Protein AF-B8LYN3-F1 (afdb_monomer_lite)

Radius of gyration: 24.14 Å; chains: 1; bounding box: 55×59×65 Å

Secondary structure (DSSP, 8-state):
-HHHHHHHHHHHHHHH-S--------------SPPPPPHHHHHHHHHHHHHHHHHHHHHHGGGSSS--GGGHHHHHHHHHHHHHHHHTT-GGGTT--HHHHHHHHHHHHHHHHHHHHHHT-HHHHHHHHH-HHHHHHHHHHH-S-HHHHHHHHHHHHHHHHHHT---TT-PPPP---SS---

Organism: Talaromyces stipitatus (strain ATCC 10500 / CBS 375.48 / QM 6759 / NRRL 1006) (NCBI:txid441959)

Foldseek 3Di:
DVVVVVVVVVVVCVLPPDDPPPPDDDDDDPDPDDDDDDPVNVVLVVLVVVLVVQLCVLCVQCVPPDRFLLCVVVSLVSLLCSLVCLLVCHDPNVPHDNVVSVSSVVVNVVSVVVVVVVVVDCVNVVSNVVDVVNVLVVLCVPDPDNVVSVVVSVVVVVVCCVVCPPPPPPDPDPPPPDDDDD

InterPro domains:
  IPR012337 Ribonuclease H-like superfamily [SSF53098] (36-150)

Structure (mmCIF, N/CA/C/O backbone):
data_AF-B8LYN3-F1
#
_entry.id   AF-B8LYN3-F1
#
loop_
_atom_site.group_PDB
_atom_site.id
_atom_site.type_symbol
_atom_site.label_atom_id
_atom_site.label_alt_id
_atom_site.label_comp_id
_atom_site.label_asym_id
_atom_site.label_entity_id
_atom_site.label_seq_id
_atom_site.pdbx_PDB_ins_code
_atom_site.Cartn_x
_atom_site.Cartn_y
_atom_site.Cartn_z
_atom_site.occupancy
_atom_site.B_iso_or_equiv
_atom_site.auth_seq_id
_atom_site.auth_comp_id
_atom_site.auth_asym_id
_atom_site.auth_atom_id
_atom_site.pdbx_PDB_model_num
ATOM 1 N N . MET A 1 1 ? -2.148 -22.206 7.598 1.00 36.75 1 MET A N 1
ATOM 2 C CA . MET A 1 1 ? -1.136 -21.168 7.908 1.00 36.75 1 MET A CA 1
ATOM 3 C C . MET A 1 1 ? 0.146 -21.332 7.084 1.00 36.75 1 MET A C 1
ATOM 5 O O . MET A 1 1 ? 0.596 -20.341 6.530 1.00 36.75 1 MET A O 1
ATOM 9 N N . GLU A 1 2 ? 0.690 -22.544 6.888 1.00 30.23 2 GLU A N 1
ATOM 10 C CA . GLU A 1 2 ? 1.893 -22.765 6.044 1.00 30.23 2 GLU A CA 1
ATOM 11 C C . GLU A 1 2 ? 1.718 -22.436 4.547 1.00 30.23 2 GLU A C 1
ATOM 13 O O . GLU A 1 2 ? 2.682 -22.103 3.861 1.00 30.23 2 GLU A O 1
ATOM 18 N N . ASN A 1 3 ? 0.489 -22.491 4.026 1.00 32.84 3 ASN A N 1
ATOM 19 C CA . ASN A 1 3 ? 0.229 -22.309 2.593 1.00 32.84 3 ASN A CA 1
ATOM 20 C C . ASN A 1 3 ? 0.352 -20.841 2.131 1.00 32.84 3 ASN A C 1
ATOM 22 O O . ASN A 1 3 ? 0.731 -20.560 0.996 1.00 32.84 3 ASN A O 1
ATOM 26 N N . ILE A 1 4 ? 0.098 -19.899 3.045 1.00 35.59 4 ILE A N 1
ATOM 27 C CA . ILE A 1 4 ? 0.157 -18.456 2.781 1.00 35.59 4 ILE A CA 1
ATOM 28 C C . ILE A 1 4 ? 1.622 -18.004 2.690 1.00 35.59 4 ILE A C 1
ATOM 30 O O . ILE A 1 4 ? 1.994 -17.310 1.748 1.00 35.59 4 ILE A O 1
ATOM 34 N N . TYR A 1 5 ? 2.492 -18.491 3.582 1.00 33.81 5 TYR A N 1
ATOM 35 C CA . TYR A 1 5 ? 3.932 -18.200 3.544 1.00 33.81 5 TYR A CA 1
ATOM 36 C C . TYR A 1 5 ? 4.611 -18.690 2.257 1.00 33.81 5 TYR A C 1
ATOM 38 O O . TYR A 1 5 ? 5.438 -17.975 1.689 1.00 33.81 5 TYR A O 1
ATOM 46 N N . LYS A 1 6 ? 4.217 -19.865 1.746 1.00 32.91 6 LYS A N 1
ATOM 47 C CA . LYS A 1 6 ? 4.707 -20.378 0.454 1.00 32.91 6 LYS A CA 1
ATOM 48 C C . LYS A 1 6 ? 4.269 -19.497 -0.720 1.00 32.91 6 LYS A C 1
ATOM 50 O O . LYS A 1 6 ? 5.054 -19.279 -1.640 1.00 32.91 6 LYS A O 1
ATOM 55 N N . HIS A 1 7 ? 3.057 -18.941 -0.670 1.00 39.41 7 HIS A N 1
ATOM 56 C CA . HIS A 1 7 ? 2.570 -18.000 -1.682 1.00 39.41 7 HIS A CA 1
ATOM 57 C C . HIS A 1 7 ? 3.289 -16.644 -1.631 1.00 39.41 7 HIS A C 1
ATOM 59 O O . HIS A 1 7 ? 3.634 -16.117 -2.685 1.00 39.41 7 HIS A O 1
ATOM 65 N N . TYR A 1 8 ? 3.603 -16.115 -0.443 1.00 39.94 8 TYR A N 1
ATOM 66 C CA . TYR A 1 8 ? 4.387 -14.877 -0.307 1.00 39.94 8 TYR A CA 1
ATOM 67 C C . TYR A 1 8 ? 5.840 -15.037 -0.779 1.00 39.94 8 TYR A C 1
ATOM 69 O O . TYR A 1 8 ? 6.349 -14.173 -1.494 1.00 39.94 8 TYR A O 1
ATOM 77 N N . GLN A 1 9 ? 6.501 -16.157 -0.461 1.00 34.25 9 GLN A N 1
ATOM 78 C CA . GLN A 1 9 ? 7.839 -16.441 -0.995 1.00 34.25 9 GLN A CA 1
ATOM 79 C C . GLN A 1 9 ? 7.819 -16.644 -2.513 1.00 34.25 9 GLN A C 1
ATOM 81 O O . GLN A 1 9 ? 8.692 -16.127 -3.202 1.00 34.25 9 GLN A O 1
ATOM 86 N N . SER A 1 10 ? 6.799 -17.322 -3.049 1.00 32.31 10 SER A N 1
ATOM 87 C CA . SER A 1 10 ? 6.601 -17.462 -4.496 1.00 32.31 10 SER A CA 1
ATOM 88 C C . SER A 1 10 ? 6.333 -16.113 -5.177 1.00 32.31 10 SER A C 1
ATOM 90 O O . SER A 1 10 ? 6.832 -15.865 -6.273 1.00 32.31 10 SER A O 1
ATOM 92 N N . PHE A 1 11 ? 5.613 -15.202 -4.516 1.00 42.00 11 PHE A N 1
ATOM 93 C CA . PHE A 1 11 ? 5.361 -13.847 -4.999 1.00 42.00 11 PHE A CA 1
ATOM 94 C C . PHE A 1 11 ? 6.653 -13.022 -5.097 1.00 42.00 11 PHE A C 1
ATOM 96 O O . PHE A 1 11 ? 6.894 -12.432 -6.150 1.00 42.00 11 PHE A O 1
ATOM 103 N N . ALA A 1 12 ? 7.516 -13.065 -4.073 1.00 38.22 12 ALA A N 1
ATOM 104 C CA . ALA A 1 12 ? 8.831 -12.417 -4.090 1.00 38.22 12 ALA A CA 1
ATOM 105 C C . ALA A 1 12 ? 9.784 -13.048 -5.126 1.00 38.22 12 ALA A C 1
ATOM 107 O O . ALA A 1 12 ? 10.418 -12.330 -5.894 1.00 38.22 12 ALA A O 1
ATOM 108 N N . PHE A 1 13 ? 9.826 -14.383 -5.230 1.00 35.28 13 PHE A N 1
ATOM 109 C CA . PHE A 1 13 ? 10.638 -15.076 -6.240 1.00 35.28 13 PHE A CA 1
ATOM 110 C C . PHE A 1 13 ? 10.155 -14.815 -7.672 1.00 35.28 13 PHE A C 1
ATOM 112 O O . PHE A 1 13 ? 10.966 -14.770 -8.582 1.00 35.28 13 PHE A O 1
ATOM 119 N N . SER A 1 14 ? 8.853 -14.611 -7.892 1.00 43.03 14 SER A N 1
ATOM 120 C CA . SER A 1 14 ? 8.284 -14.343 -9.221 1.00 43.03 14 SER A CA 1
ATOM 121 C C . SER A 1 14 ? 8.381 -12.875 -9.652 1.00 43.03 14 SER A C 1
ATOM 123 O O . SER A 1 14 ? 8.315 -12.617 -10.850 1.00 43.03 14 SER A O 1
ATOM 125 N N . LEU A 1 15 ? 8.500 -11.923 -8.719 1.00 43.97 15 LEU A N 1
ATOM 126 C CA . LEU A 1 15 ? 8.685 -10.501 -9.044 1.00 43.97 15 LEU A CA 1
ATOM 127 C C . LEU A 1 15 ? 10.118 -10.180 -9.495 1.00 43.97 15 LEU A C 1
ATOM 129 O O . LEU A 1 15 ? 10.302 -9.272 -10.297 1.00 43.97 15 LEU A O 1
ATOM 133 N N . PHE A 1 16 ? 11.108 -10.943 -9.019 1.00 43.12 16 PHE A N 1
ATOM 134 C CA . PHE A 1 16 ? 12.529 -10.755 -9.361 1.00 43.12 16 PHE A CA 1
ATOM 135 C C . PHE A 1 16 ? 13.135 -11.917 -10.157 1.00 43.12 16 PHE A C 1
ATOM 137 O O . PHE A 1 16 ? 14.194 -11.773 -10.759 1.00 43.12 16 PHE A O 1
ATOM 144 N N . GLY A 1 17 ? 12.472 -13.071 -10.185 1.00 41.34 17 GLY A N 1
ATOM 145 C CA . GLY A 1 17 ? 12.872 -14.248 -10.946 1.00 41.34 17 GLY A CA 1
ATOM 146 C C . GLY A 1 17 ? 12.154 -14.310 -12.284 1.00 41.34 17 GLY A C 1
ATOM 147 O O . GLY A 1 17 ? 11.332 -15.193 -12.508 1.00 41.34 17 GLY A O 1
ATOM 148 N N . SER A 1 18 ? 12.482 -13.388 -13.185 1.00 36.25 18 SER A N 1
ATOM 149 C CA . SER A 1 18 ? 12.361 -13.660 -14.613 1.00 36.25 18 SER A CA 1
ATOM 150 C C . SER A 1 18 ? 13.714 -13.384 -15.243 1.00 36.25 18 SER A C 1
ATOM 152 O O . SER A 1 18 ? 14.262 -12.288 -15.157 1.00 36.25 18 SER A O 1
ATOM 154 N N . THR A 1 19 ? 14.286 -14.456 -15.772 1.00 40.59 19 THR A N 1
ATOM 155 C CA . THR A 1 19 ? 15.613 -14.561 -16.364 1.00 40.59 19 THR A CA 1
ATOM 156 C C . THR A 1 19 ? 15.907 -13.399 -17.307 1.00 40.59 19 THR A C 1
ATOM 158 O O . THR A 1 19 ? 15.279 -13.283 -18.360 1.00 40.59 19 THR A O 1
ATOM 161 N N . ALA A 1 20 ? 16.924 -12.602 -16.978 1.00 36.81 20 ALA A N 1
ATOM 162 C CA . ALA A 1 20 ? 17.665 -11.863 -17.985 1.00 36.81 20 ALA A CA 1
ATOM 163 C C . ALA A 1 20 ? 18.243 -12.895 -18.965 1.00 36.81 20 ALA A C 1
ATOM 165 O O . ALA A 1 20 ? 19.228 -13.575 -18.673 1.00 36.81 20 ALA A O 1
ATOM 166 N N . VAL A 1 21 ? 17.591 -13.069 -20.116 1.00 36.97 21 VAL A N 1
ATOM 167 C CA . VAL A 1 21 ? 18.184 -13.773 -21.251 1.00 36.97 21 VAL A CA 1
ATOM 168 C C . VAL A 1 21 ? 19.266 -12.847 -21.788 1.00 36.97 21 VAL A C 1
ATOM 170 O O . VAL A 1 21 ? 19.026 -12.010 -22.655 1.00 36.97 21 VAL A O 1
ATOM 173 N N . LEU A 1 22 ? 20.468 -12.971 -21.227 1.00 39.66 22 LEU A N 1
ATOM 174 C CA . LEU A 1 22 ? 21.670 -12.429 -21.836 1.00 39.66 22 LEU A CA 1
ATOM 175 C C . LEU A 1 22 ? 21.836 -13.145 -23.175 1.00 39.66 22 LEU A C 1
ATOM 177 O O . LEU A 1 22 ? 22.154 -14.335 -23.235 1.00 39.66 22 LEU A O 1
ATOM 181 N N . LYS A 1 23 ? 21.551 -12.426 -24.261 1.00 37.00 23 LYS A N 1
ATOM 182 C CA . LYS A 1 23 ? 21.809 -12.882 -25.623 1.00 37.00 23 LYS A CA 1
ATOM 183 C C . LYS A 1 23 ? 23.325 -12.951 -25.792 1.00 37.00 23 LYS A C 1
ATOM 185 O O . LYS A 1 23 ? 23.970 -11.957 -26.095 1.00 37.00 23 LYS A O 1
ATOM 190 N N . GLY A 1 24 ? 23.879 -14.122 -25.486 1.00 33.56 24 GLY A N 1
ATOM 191 C CA . GLY A 1 24 ? 25.302 -14.404 -25.581 1.00 33.56 24 GLY A CA 1
ATOM 192 C C . GLY A 1 24 ? 25.754 -14.342 -27.030 1.00 33.56 24 GLY A C 1
ATOM 193 O O . GLY A 1 24 ? 25.394 -15.202 -27.836 1.00 33.56 24 GLY A O 1
ATOM 194 N N . ASP A 1 25 ? 26.542 -13.319 -27.337 1.00 38.62 25 ASP A N 1
ATOM 195 C CA . ASP A 1 25 ? 27.327 -13.258 -28.556 1.00 38.62 25 ASP A CA 1
ATOM 196 C C . ASP A 1 25 ? 28.437 -14.312 -28.452 1.00 38.62 25 ASP A C 1
ATOM 198 O O . ASP A 1 25 ? 29.176 -14.383 -27.465 1.00 38.62 25 ASP A O 1
ATOM 202 N N . LYS A 1 26 ? 28.502 -15.215 -29.432 1.00 48.09 26 LYS A N 1
ATOM 203 C CA . LYS A 1 26 ? 29.504 -16.280 -29.452 1.00 48.09 26 LYS A CA 1
ATOM 204 C C . LYS A 1 26 ? 30.833 -15.684 -29.895 1.00 48.09 26 LYS A C 1
ATOM 206 O O . LYS A 1 26 ? 31.089 -15.622 -31.088 1.00 48.09 26 LYS A O 1
ATOM 211 N N . ASN A 1 27 ? 31.696 -15.338 -28.945 1.00 39.44 27 ASN A N 1
ATOM 212 C CA . ASN A 1 27 ? 33.139 -15.415 -29.148 1.00 39.44 27 ASN A CA 1
ATOM 213 C C . ASN A 1 27 ? 33.865 -15.634 -27.821 1.00 39.44 27 ASN A C 1
ATOM 215 O O . ASN A 1 27 ? 33.579 -15.006 -26.808 1.00 39.44 27 ASN A O 1
ATOM 219 N N . GLY A 1 28 ? 34.766 -16.614 -27.830 1.00 49.34 28 GLY A N 1
ATOM 220 C CA . GLY A 1 28 ? 35.438 -17.103 -26.641 1.00 49.34 28 GLY A CA 1
ATOM 221 C C . GLY A 1 28 ? 36.478 -16.133 -26.091 1.00 49.34 28 GLY A C 1
ATOM 222 O O . GLY A 1 28 ? 37.458 -15.826 -26.756 1.00 49.34 28 GLY A O 1
ATOM 223 N N . SER A 1 29 ? 36.322 -15.780 -24.820 1.00 41.91 29 SER A N 1
ATOM 224 C CA . SER A 1 29 ? 37.406 -15.727 -23.840 1.00 41.91 29 SER A CA 1
ATOM 225 C C . SER A 1 29 ? 36.775 -15.863 -22.450 1.00 41.91 29 SER A C 1
ATOM 227 O O . SER A 1 29 ? 35.803 -15.190 -22.114 1.00 41.91 29 SER A O 1
ATOM 229 N N . LYS A 1 30 ? 37.257 -16.817 -21.646 1.00 54.19 30 LYS A N 1
ATOM 230 C CA . LYS A 1 30 ? 36.834 -16.958 -20.247 1.00 54.19 30 LYS A CA 1
ATOM 231 C C . LYS A 1 30 ? 37.520 -15.854 -19.441 1.00 54.19 30 LYS A C 1
ATOM 233 O O . LYS A 1 30 ? 38.588 -16.086 -18.887 1.00 54.19 30 LYS A O 1
ATOM 238 N N . SER A 1 31 ? 36.927 -14.664 -19.418 1.00 49.66 31 SER A N 1
ATOM 239 C CA . SER A 1 31 ? 37.218 -13.670 -18.386 1.00 49.66 31 SER A CA 1
ATOM 240 C C . SER A 1 31 ? 36.481 -14.088 -17.114 1.00 49.66 31 SER A C 1
ATOM 242 O O . SER A 1 31 ? 35.256 -14.192 -17.108 1.00 49.66 31 SER A O 1
ATOM 244 N N . THR A 1 32 ? 37.233 -14.400 -16.061 1.00 57.78 32 THR A N 1
ATOM 245 C CA . THR A 1 32 ? 36.728 -14.715 -14.714 1.00 57.78 32 THR A CA 1
ATOM 246 C C . THR A 1 32 ? 36.523 -13.466 -13.858 1.00 57.78 32 THR A C 1
ATOM 248 O O . THR A 1 32 ? 36.365 -13.590 -12.647 1.00 57.78 32 THR A O 1
ATOM 251 N N . ASP A 1 33 ? 36.510 -12.281 -14.466 1.00 67.62 33 ASP A N 1
ATOM 252 C CA . ASP A 1 33 ? 36.297 -11.032 -13.748 1.00 67.62 33 ASP A CA 1
ATOM 253 C C . ASP A 1 33 ? 34.845 -10.591 -13.914 1.00 67.62 33 ASP A C 1
ATOM 255 O O . ASP A 1 33 ? 34.333 -10.458 -15.029 1.00 67.62 33 ASP A O 1
ATOM 259 N N . ILE A 1 34 ? 34.164 -10.393 -12.782 1.00 73.06 34 ILE A N 1
ATOM 260 C CA . ILE A 1 34 ? 32.828 -9.800 -12.763 1.00 73.06 34 ILE A CA 1
ATOM 261 C C . ILE A 1 34 ? 32.971 -8.391 -13.356 1.00 73.06 34 ILE A C 1
ATOM 263 O O . ILE A 1 34 ? 33.748 -7.600 -12.815 1.00 73.06 34 ILE A O 1
ATOM 267 N N . PRO A 1 35 ? 32.267 -8.061 -14.455 1.00 76.19 35 PRO A N 1
ATOM 268 C CA . PRO A 1 35 ? 32.355 -6.735 -15.043 1.00 76.19 35 PRO A CA 1
ATOM 269 C C . PRO A 1 35 ? 31.951 -5.681 -14.009 1.00 76.19 35 PRO A C 1
ATOM 271 O O . PRO A 1 35 ? 30.941 -5.823 -13.317 1.00 76.19 35 PRO A O 1
ATOM 274 N N . SER A 1 36 ? 32.768 -4.636 -13.882 1.00 84.62 36 SER A N 1
ATOM 275 C CA . SER A 1 36 ? 32.505 -3.529 -12.969 1.00 84.62 36 SER A CA 1
ATOM 276 C C . SER A 1 36 ? 31.266 -2.759 -13.416 1.00 84.62 36 SER A C 1
ATOM 278 O O . SER A 1 36 ? 31.147 -2.415 -14.592 1.00 84.62 36 SER A O 1
ATOM 280 N N . PHE A 1 37 ? 30.383 -2.447 -12.471 1.00 88.06 37 PHE A N 1
ATOM 281 C CA . PHE A 1 37 ? 29.212 -1.614 -12.725 1.00 88.06 37 PHE A CA 1
ATOM 282 C C . PHE A 1 37 ? 29.605 -0.216 -13.200 1.00 88.06 37 PHE A C 1
ATOM 284 O O . PHE A 1 37 ? 30.491 0.424 -12.631 1.00 88.06 37 PHE A O 1
ATOM 291 N N . THR A 1 38 ? 28.906 0.250 -14.229 1.00 91.81 38 THR A N 1
ATOM 292 C CA . THR A 1 38 ? 28.996 1.620 -14.737 1.00 91.81 38 THR A CA 1
ATOM 293 C C . THR A 1 38 ? 28.168 2.576 -13.875 1.00 91.81 38 THR A C 1
ATOM 295 O O . THR A 1 38 ? 27.292 2.151 -13.121 1.00 91.81 38 THR A O 1
ATOM 298 N N . ASP A 1 39 ? 28.385 3.887 -14.013 1.00 91.31 39 ASP A N 1
ATOM 299 C CA . ASP A 1 39 ? 27.583 4.897 -13.303 1.00 91.31 39 ASP A CA 1
ATOM 300 C C . ASP A 1 39 ? 26.082 4.787 -13.623 1.00 91.31 39 ASP A C 1
ATOM 302 O O . ASP A 1 39 ? 25.240 4.952 -12.737 1.00 91.31 39 ASP A O 1
ATOM 306 N N . SER A 1 40 ? 25.734 4.431 -14.866 1.00 89.31 40 SER A N 1
ATOM 307 C CA . SER A 1 40 ? 24.347 4.167 -15.262 1.00 89.31 40 SER A CA 1
ATOM 308 C C . SER A 1 40 ? 23.755 2.952 -14.554 1.00 89.31 40 SER A C 1
ATOM 310 O O . SER A 1 40 ? 22.586 2.982 -14.167 1.00 89.31 40 SER A O 1
ATOM 312 N N . ASP A 1 41 ? 24.548 1.902 -14.327 1.00 90.94 41 ASP A N 1
ATOM 313 C CA . ASP A 1 41 ? 24.073 0.730 -13.591 1.00 90.94 41 ASP A CA 1
ATOM 314 C C . ASP A 1 41 ? 23.808 1.073 -12.124 1.00 90.94 41 ASP A C 1
ATOM 316 O O . ASP A 1 41 ? 22.792 0.659 -11.563 1.00 90.94 41 ASP A O 1
ATOM 320 N N . TRP A 1 42 ? 24.677 1.881 -11.510 1.00 93.69 42 TRP A N 1
ATOM 321 C CA . TRP A 1 42 ? 24.482 2.363 -10.143 1.00 93.69 42 TRP A CA 1
ATOM 322 C C . TRP A 1 42 ? 23.259 3.270 -10.016 1.00 93.69 42 TRP A C 1
ATOM 324 O O . TRP A 1 42 ? 22.497 3.138 -9.054 1.00 93.69 42 TRP A O 1
ATOM 334 N N . GLN A 1 43 ? 23.019 4.149 -10.993 1.00 93.06 43 GLN A N 1
ATOM 335 C CA . GLN A 1 43 ? 21.789 4.940 -11.044 1.00 93.06 43 GLN A CA 1
ATOM 336 C C . GLN A 1 43 ? 20.554 4.044 -11.157 1.00 93.06 43 GLN A C 1
ATOM 338 O O . GLN A 1 43 ? 19.616 4.199 -10.371 1.00 93.06 43 GLN A O 1
ATOM 343 N N . ARG A 1 44 ? 20.563 3.069 -12.071 1.00 93.50 44 ARG A N 1
ATOM 344 C CA . ARG A 1 44 ? 19.457 2.120 -12.240 1.00 93.50 44 ARG A CA 1
ATOM 345 C C . ARG A 1 44 ? 19.206 1.322 -10.960 1.00 93.50 44 ARG A C 1
ATOM 347 O O . ARG A 1 44 ? 18.063 1.204 -10.520 1.00 93.50 44 ARG A O 1
ATOM 354 N N . LEU A 1 45 ? 20.261 0.837 -10.307 1.00 94.06 45 LEU A N 1
ATOM 355 C CA . LEU A 1 45 ? 20.161 0.113 -9.040 1.00 94.06 45 LEU A CA 1
ATOM 356 C C . LEU A 1 45 ? 19.597 0.992 -7.918 1.00 94.06 45 LEU A C 1
ATOM 358 O O . LEU A 1 45 ? 18.760 0.532 -7.144 1.00 94.06 45 LEU A O 1
ATOM 362 N N . SER A 1 46 ? 20.000 2.262 -7.851 1.00 93.44 46 SER A N 1
ATOM 363 C CA . SER A 1 46 ? 19.456 3.231 -6.894 1.00 93.44 46 SER A CA 1
ATOM 364 C C . SER A 1 46 ? 17.949 3.442 -7.090 1.00 93.44 46 SER A C 1
ATOM 366 O O . SER A 1 46 ? 17.183 3.453 -6.122 1.00 93.44 46 SER A O 1
ATOM 368 N N . GLN A 1 47 ? 17.488 3.516 -8.342 1.00 93.69 47 GLN A N 1
ATOM 369 C CA . GLN A 1 47 ? 16.061 3.608 -8.655 1.00 93.69 47 GLN A CA 1
ATOM 370 C C . GLN A 1 47 ? 15.287 2.352 -8.234 1.00 93.69 47 GLN A C 1
ATOM 372 O O . GLN A 1 47 ? 14.222 2.475 -7.622 1.00 93.69 47 GLN A O 1
ATOM 377 N N . ILE A 1 48 ? 15.833 1.160 -8.507 1.00 94.69 48 ILE A N 1
ATOM 378 C CA . ILE A 1 48 ? 15.258 -0.113 -8.046 1.00 94.69 48 ILE A CA 1
ATOM 379 C C . ILE A 1 48 ? 15.168 -0.106 -6.521 1.00 94.69 48 ILE A C 1
ATOM 381 O O . ILE A 1 48 ? 14.089 -0.313 -5.970 1.00 94.69 48 ILE A O 1
ATOM 385 N N . HIS A 1 49 ? 16.269 0.201 -5.834 1.00 93.81 49 HIS A N 1
ATOM 386 C CA . HIS A 1 49 ? 16.319 0.256 -4.377 1.00 93.81 49 HIS A CA 1
ATOM 387 C C . HIS A 1 49 ? 15.246 1.192 -3.810 1.00 93.81 49 HIS A C 1
ATOM 389 O O . HIS A 1 49 ? 14.515 0.803 -2.906 1.00 93.81 49 HIS A O 1
ATOM 395 N N . ARG A 1 50 ? 15.064 2.385 -4.390 1.00 93.06 50 ARG A N 1
ATOM 396 C CA . ARG A 1 50 ? 14.023 3.338 -3.972 1.00 93.06 50 ARG A CA 1
ATOM 397 C C . ARG A 1 50 ? 12.611 2.743 -4.024 1.00 93.06 50 ARG A C 1
ATOM 399 O O . ARG A 1 50 ? 11.822 2.975 -3.109 1.00 93.06 50 ARG A O 1
ATOM 406 N N . ILE A 1 51 ? 12.284 1.988 -5.073 1.00 93.06 51 ILE A N 1
ATOM 407 C CA . ILE A 1 51 ? 10.986 1.306 -5.191 1.00 93.06 51 ILE A CA 1
ATOM 408 C C . ILE A 1 51 ? 10.871 0.196 -4.146 1.00 93.06 51 ILE A C 1
ATOM 410 O O . ILE A 1 51 ? 9.855 0.107 -3.456 1.00 93.06 51 ILE A O 1
ATOM 414 N N . LEU A 1 52 ? 11.910 -0.634 -4.008 1.00 92.88 52 LEU A N 1
ATOM 415 C CA . LEU A 1 52 ? 11.911 -1.751 -3.062 1.00 92.88 52 LEU A CA 1
ATOM 416 C C . LEU A 1 52 ? 11.809 -1.287 -1.616 1.00 92.88 52 LEU A C 1
ATOM 418 O O . LEU A 1 52 ? 11.149 -1.951 -0.825 1.00 92.88 52 LEU A O 1
ATOM 422 N N . THR A 1 53 ? 12.388 -0.137 -1.280 1.00 92.31 53 THR A N 1
ATOM 423 C CA . THR A 1 53 ? 12.234 0.478 0.038 1.00 92.31 53 THR A CA 1
ATOM 424 C C . THR A 1 53 ? 10.772 0.796 0.326 1.00 92.31 53 THR A C 1
ATOM 426 O O . THR A 1 53 ? 10.255 0.330 1.337 1.00 92.31 53 THR A O 1
ATOM 429 N N . LYS A 1 54 ? 10.063 1.482 -0.582 1.00 90.56 54 LYS A N 1
ATOM 430 C CA . LYS A 1 54 ? 8.624 1.762 -0.409 1.00 90.56 54 LYS A CA 1
ATOM 431 C C . LYS A 1 54 ? 7.793 0.479 -0.333 1.00 90.56 54 LYS A C 1
ATOM 433 O O . LYS A 1 54 ? 6.890 0.357 0.491 1.00 90.56 54 LYS A O 1
ATOM 438 N N . PHE A 1 55 ? 8.123 -0.510 -1.164 1.00 89.50 55 PHE A N 1
ATOM 439 C CA . PHE A 1 55 ? 7.467 -1.816 -1.132 1.00 89.50 55 PHE A CA 1
ATOM 440 C C . PHE A 1 55 ? 7.673 -2.519 0.220 1.00 89.50 55 PHE A C 1
ATOM 442 O O . PHE A 1 55 ? 6.737 -3.071 0.803 1.00 89.50 55 PHE A O 1
ATOM 449 N N . ASN A 1 56 ? 8.896 -2.474 0.745 1.00 90.06 56 ASN A N 1
ATOM 450 C CA . ASN A 1 56 ? 9.246 -3.017 2.049 1.00 90.06 56 ASN A CA 1
ATOM 451 C C . ASN A 1 56 ? 8.537 -2.262 3.178 1.00 90.06 56 ASN A C 1
ATOM 453 O O . ASN A 1 56 ? 8.013 -2.900 4.076 1.00 90.06 56 ASN A O 1
ATOM 457 N N . GLU A 1 57 ? 8.445 -0.935 3.130 1.00 88.56 57 GLU A N 1
ATOM 458 C CA . GLU A 1 57 ? 7.709 -0.144 4.127 1.00 88.56 57 GLU A CA 1
ATOM 459 C C . GLU A 1 57 ? 6.233 -0.562 4.212 1.00 88.56 57 GLU A C 1
ATOM 461 O O . GLU A 1 57 ? 5.725 -0.823 5.307 1.00 88.56 57 GLU A O 1
ATOM 466 N N . LEU A 1 58 ? 5.571 -0.719 3.061 1.00 84.19 58 LEU A N 1
ATOM 467 C CA . LEU A 1 58 ? 4.176 -1.165 2.979 1.00 84.19 58 LEU A CA 1
ATOM 468 C C . LEU A 1 58 ? 3.992 -2.604 3.492 1.00 84.19 58 LEU A C 1
ATOM 470 O O . LEU A 1 58 ? 3.035 -2.907 4.206 1.00 84.19 58 LEU A O 1
ATOM 474 N N . THR A 1 59 ? 4.920 -3.507 3.166 1.00 80.50 59 THR A N 1
ATOM 475 C CA . THR A 1 59 ? 4.807 -4.945 3.489 1.00 80.50 59 THR A CA 1
ATOM 476 C C . THR A 1 59 ? 5.432 -5.348 4.826 1.00 80.50 59 THR A C 1
ATOM 478 O O . THR A 1 59 ? 5.110 -6.403 5.384 1.00 80.50 59 THR A O 1
ATOM 481 N N . LEU A 1 60 ? 6.257 -4.492 5.426 1.00 81.31 60 LEU A N 1
ATOM 482 C CA . LEU A 1 60 ? 6.780 -4.690 6.774 1.00 81.31 60 LEU A CA 1
ATOM 483 C C . LEU A 1 60 ? 5.630 -4.763 7.776 1.00 81.31 60 LEU A C 1
ATOM 485 O O . LEU A 1 60 ? 5.691 -5.531 8.736 1.00 81.31 60 LEU A O 1
ATOM 489 N N . PHE A 1 61 ? 4.558 -4.005 7.531 1.00 66.88 61 PHE A N 1
ATOM 490 C CA . PHE A 1 61 ? 3.380 -3.998 8.383 1.00 66.88 61 PHE A CA 1
ATOM 491 C C . PHE A 1 61 ? 2.754 -5.396 8.529 1.00 66.88 61 PHE A C 1
ATOM 493 O O . PHE A 1 61 ? 2.504 -5.845 9.650 1.00 66.88 61 PHE A O 1
ATOM 500 N N . VAL A 1 62 ? 2.583 -6.120 7.417 1.00 67.25 62 VAL A N 1
ATOM 501 C CA . VAL A 1 62 ? 2.017 -7.482 7.418 1.00 67.25 62 VAL A CA 1
ATOM 502 C C . VAL A 1 62 ? 2.992 -8.540 7.946 1.00 67.25 62 VAL A C 1
ATOM 504 O O . VAL A 1 62 ? 2.577 -9.646 8.280 1.00 67.25 62 VAL A O 1
ATOM 507 N N . SER A 1 63 ? 4.276 -8.195 8.072 1.00 69.00 63 SER A N 1
ATOM 508 C CA . SER A 1 63 ? 5.338 -9.085 8.562 1.00 69.00 63 SER A CA 1
ATOM 509 C C . SER A 1 63 ? 5.574 -8.984 10.076 1.00 69.00 63 SER A C 1
ATOM 511 O O . SER A 1 63 ? 6.373 -9.735 10.639 1.00 69.00 63 SER A O 1
ATOM 513 N N . LYS A 1 64 ? 4.893 -8.064 10.773 1.00 73.31 64 LYS A N 1
ATOM 514 C CA . LYS A 1 64 ? 4.975 -7.940 12.239 1.00 73.31 64 LYS A CA 1
ATOM 515 C C . LYS A 1 64 ? 4.330 -9.153 12.920 1.00 73.31 64 LYS A C 1
ATOM 517 O O . LYS A 1 64 ? 3.408 -9.754 12.390 1.00 73.31 64 LYS A O 1
ATOM 522 N N . ARG A 1 65 ? 4.754 -9.468 14.155 1.00 53.81 65 ARG A N 1
ATOM 523 C CA . ARG A 1 65 ? 4.306 -10.647 14.943 1.00 53.81 65 ARG A CA 1
ATOM 524 C C . ARG A 1 65 ? 2.784 -10.819 15.092 1.00 53.81 65 ARG A C 1
ATOM 526 O O . ARG A 1 65 ? 2.342 -11.903 15.456 1.00 53.81 65 ARG A O 1
ATOM 533 N N . ARG A 1 66 ? 1.993 -9.763 14.893 1.00 65.38 66 ARG A N 1
ATOM 534 C CA . ARG A 1 66 ? 0.526 -9.778 14.981 1.00 65.38 66 ARG A CA 1
ATOM 535 C C . ARG A 1 66 ? -0.057 -8.979 13.812 1.00 65.38 66 ARG A C 1
ATOM 537 O O . ARG A 1 66 ? -0.439 -7.826 14.019 1.00 65.38 66 ARG A O 1
ATOM 544 N N . PRO A 1 67 ? -0.071 -9.540 12.593 1.00 68.19 67 PRO A N 1
ATOM 545 C CA . PRO A 1 67 ? -0.693 -8.865 11.467 1.00 68.19 67 PRO A CA 1
ATOM 546 C C . PRO A 1 67 ? -2.202 -8.793 11.715 1.00 68.19 67 PRO A C 1
ATOM 548 O O . PRO A 1 67 ? -2.828 -9.789 12.080 1.00 68.19 67 PRO A O 1
ATOM 551 N N . GLN A 1 68 ? -2.782 -7.605 11.565 1.00 79.56 68 GLN A N 1
ATOM 552 C CA . GLN A 1 68 ? -4.222 -7.399 11.701 1.00 79.56 68 GLN A CA 1
ATOM 553 C C . GLN A 1 68 ? -4.848 -7.312 10.315 1.00 79.56 68 GLN A C 1
ATOM 555 O O . GLN A 1 68 ? -4.395 -6.540 9.471 1.00 79.56 68 GLN A O 1
ATOM 560 N N . ILE A 1 69 ? -5.896 -8.104 10.092 1.00 86.31 69 ILE A N 1
ATOM 561 C CA . ILE A 1 69 ? -6.607 -8.164 8.810 1.00 86.31 69 ILE A CA 1
ATOM 562 C C . ILE A 1 69 ? -7.230 -6.814 8.416 1.00 86.31 69 ILE A C 1
ATOM 564 O O . ILE A 1 69 ? -7.311 -6.512 7.230 1.00 86.31 69 ILE A O 1
ATOM 568 N N . SER A 1 70 ? -7.570 -5.966 9.393 1.00 83.69 70 SER A N 1
ATOM 569 C CA . SER A 1 70 ? -8.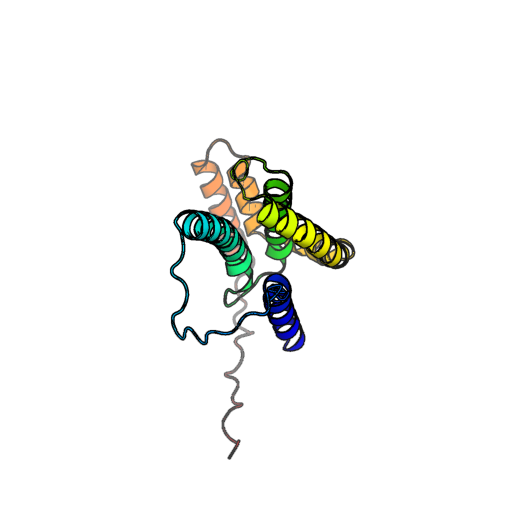042 -4.588 9.192 1.00 83.69 70 SER A CA 1
ATOM 570 C C . SER A 1 70 ? -7.079 -3.718 8.395 1.00 83.69 70 SER A C 1
ATOM 572 O O . SER A 1 70 ? -7.501 -2.782 7.729 1.00 83.69 70 SER A O 1
ATOM 574 N N . LEU A 1 71 ? -5.789 -4.044 8.406 1.00 82.69 71 LEU A N 1
ATOM 575 C CA . LEU A 1 71 ? -4.756 -3.242 7.758 1.00 82.69 71 LEU A CA 1
ATOM 576 C C . LEU A 1 71 ? -4.385 -3.777 6.374 1.00 82.69 71 LEU A C 1
ATOM 578 O O . LEU A 1 71 ? -3.550 -3.191 5.691 1.00 82.69 71 LEU A O 1
ATOM 582 N N . ALA A 1 72 ? -5.052 -4.843 5.922 1.00 86.75 72 ALA A N 1
ATOM 583 C CA . ALA A 1 72 ? -4.884 -5.368 4.576 1.00 86.75 72 ALA A CA 1
ATOM 584 C C . ALA A 1 72 ? -5.293 -4.333 3.515 1.00 86.75 72 ALA A C 1
ATOM 586 O O . ALA A 1 72 ? -4.492 -4.040 2.634 1.00 86.75 72 ALA A O 1
ATOM 587 N N . ILE A 1 73 ? -6.478 -3.721 3.629 1.00 86.81 73 ILE A N 1
ATOM 588 C CA . ILE A 1 73 ? -6.963 -2.740 2.640 1.00 86.81 73 ILE A CA 1
ATOM 589 C C . ILE A 1 73 ? -6.001 -1.544 2.493 1.00 86.81 73 ILE A C 1
ATOM 591 O O . ILE A 1 73 ? -5.570 -1.289 1.368 1.00 86.81 73 ILE A O 1
ATOM 595 N N . PRO A 1 74 ? -5.584 -0.847 3.574 1.00 85.94 74 PRO A N 1
ATOM 596 C CA . PRO A 1 74 ? -4.618 0.248 3.471 1.00 85.94 74 PRO A CA 1
ATOM 597 C C . PRO A 1 74 ? -3.306 -0.148 2.787 1.00 85.94 74 PRO A C 1
ATOM 599 O O . PRO A 1 74 ? -2.789 0.604 1.965 1.00 85.94 74 PRO A O 1
ATOM 602 N N . VAL A 1 75 ? -2.776 -1.341 3.086 1.00 87.81 75 VAL A N 1
ATOM 603 C CA . VAL A 1 75 ? -1.553 -1.846 2.442 1.00 87.81 75 VAL A CA 1
ATOM 604 C C . VAL A 1 75 ? -1.778 -2.073 0.948 1.00 87.81 75 VAL A C 1
ATOM 606 O O . VAL A 1 75 ? -0.932 -1.691 0.143 1.00 87.81 75 VAL A O 1
ATOM 609 N N . TYR A 1 76 ? -2.911 -2.662 0.561 1.00 89.44 76 TYR A N 1
ATOM 610 C CA . TYR A 1 76 ? -3.225 -2.889 -0.848 1.00 89.44 76 TYR A CA 1
ATOM 611 C C . TYR A 1 76 ? -3.428 -1.580 -1.614 1.00 89.44 76 TYR A C 1
ATOM 613 O O . TYR A 1 76 ? -2.964 -1.489 -2.747 1.00 89.44 76 TYR A O 1
ATOM 621 N N . TYR A 1 77 ? -4.051 -0.558 -1.030 1.00 90.25 77 TYR A N 1
ATOM 622 C CA . TYR A 1 77 ? -4.146 0.750 -1.686 1.00 90.25 77 TYR A CA 1
ATOM 623 C C . TYR A 1 77 ? -2.789 1.443 -1.805 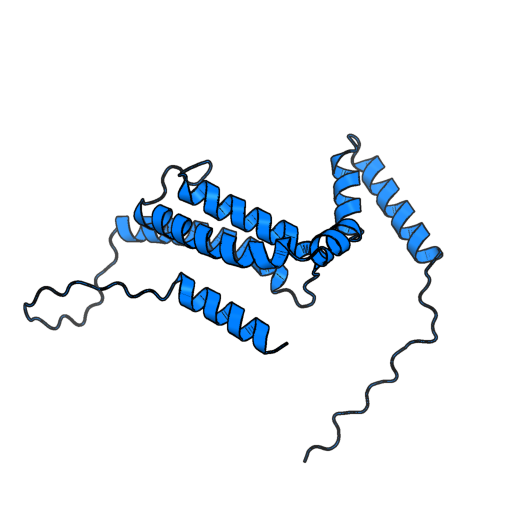1.00 90.25 77 TYR A C 1
ATOM 625 O O . TYR A 1 77 ? -2.441 1.889 -2.891 1.00 90.25 77 TYR A O 1
ATOM 633 N N . GLY A 1 78 ? -1.950 1.411 -0.766 1.00 90.81 78 GLY A N 1
ATOM 634 C CA . GLY A 1 78 ? -0.591 1.951 -0.874 1.00 90.81 78 GLY A CA 1
ATOM 635 C C . GLY A 1 78 ? 0.260 1.240 -1.938 1.00 90.81 78 GLY A C 1
ATOM 636 O O . GLY A 1 78 ? 1.068 1.871 -2.619 1.00 90.81 78 GLY A O 1
ATOM 637 N N . LEU A 1 79 ? 0.066 -0.072 -2.122 1.00 92.25 79 LEU A N 1
ATOM 638 C CA . LEU A 1 79 ? 0.709 -0.829 -3.201 1.00 92.25 79 LEU A CA 1
ATOM 639 C C . LEU A 1 79 ? 0.185 -0.432 -4.585 1.00 92.25 79 LEU A C 1
ATOM 641 O O . LEU A 1 79 ? 0.979 -0.363 -5.523 1.00 92.25 79 LEU A O 1
ATOM 645 N N . TYR A 1 80 ? -1.118 -0.178 -4.713 1.00 94.00 80 TYR A N 1
ATOM 646 C CA . TYR A 1 80 ? -1.703 0.327 -5.951 1.00 94.00 80 TYR A CA 1
ATOM 647 C C . TYR A 1 80 ? -1.102 1.678 -6.326 1.00 94.00 80 TYR A C 1
ATOM 649 O O . TYR A 1 80 ? -0.581 1.805 -7.430 1.00 94.00 80 TYR A O 1
ATOM 657 N N . ASP A 1 81 ? -1.088 2.636 -5.396 1.00 93.50 81 ASP A N 1
ATOM 658 C CA . ASP A 1 81 ? -0.545 3.976 -5.628 1.00 93.50 81 ASP A CA 1
ATOM 659 C C . ASP A 1 81 ? 0.926 3.898 -6.062 1.00 93.50 81 ASP A C 1
ATOM 661 O O . ASP A 1 81 ? 1.311 4.466 -7.083 1.00 93.50 81 ASP A O 1
ATOM 665 N N . LEU A 1 82 ? 1.741 3.094 -5.365 1.00 93.56 82 LEU A N 1
ATOM 666 C CA . LEU A 1 82 ? 3.147 2.867 -5.712 1.00 93.56 82 LEU A CA 1
ATOM 667 C C . LEU A 1 82 ? 3.329 2.329 -7.142 1.00 93.56 82 LEU A C 1
ATOM 669 O O . LEU A 1 82 ? 4.180 2.821 -7.888 1.00 93.56 82 LEU A O 1
ATOM 673 N N . LEU A 1 83 ? 2.576 1.288 -7.509 1.00 94.88 83 LEU A N 1
ATOM 674 C CA . LEU A 1 83 ? 2.693 0.634 -8.814 1.00 94.88 83 LEU A CA 1
ATOM 675 C C . LEU A 1 83 ? 2.120 1.509 -9.935 1.00 94.88 83 LEU A C 1
ATOM 677 O O . LEU A 1 83 ? 2.731 1.597 -11.000 1.00 94.88 83 LEU A O 1
ATOM 681 N N . SER A 1 84 ? 0.988 2.170 -9.690 1.00 95.25 84 SER A N 1
ATOM 682 C CA . SER A 1 84 ? 0.315 3.054 -10.640 1.00 95.25 84 SER A CA 1
ATOM 683 C C . SER A 1 84 ? 1.174 4.280 -10.931 1.00 95.25 84 SER A C 1
ATOM 685 O O . SER A 1 84 ? 1.577 4.465 -12.080 1.00 95.25 84 SER A O 1
ATOM 687 N N . GLU A 1 85 ? 1.567 5.045 -9.904 1.00 94.25 85 GLU A N 1
ATOM 688 C CA . GLU A 1 85 ? 2.414 6.235 -10.064 1.00 94.25 85 GLU A CA 1
ATOM 689 C C . GLU A 1 85 ? 3.743 5.899 -10.745 1.00 94.25 85 GLU A C 1
ATOM 691 O O . GLU A 1 85 ? 4.203 6.633 -11.620 1.00 94.25 85 GLU A O 1
ATOM 696 N N . GLY A 1 86 ? 4.369 4.785 -10.355 1.00 93.25 86 GLY A N 1
ATOM 697 C CA . GLY A 1 86 ? 5.629 4.348 -10.943 1.00 93.25 86 GLY A CA 1
ATOM 698 C C . GLY A 1 86 ? 5.496 3.903 -12.400 1.00 93.25 86 GLY A C 1
ATOM 699 O O . GLY A 1 86 ? 6.377 4.197 -13.206 1.00 93.25 86 GLY A O 1
ATOM 700 N N . SER A 1 87 ? 4.395 3.237 -12.761 1.00 94.56 87 SER A N 1
ATOM 701 C CA . SER A 1 87 ? 4.134 2.811 -14.142 1.00 94.56 87 SER A CA 1
ATOM 702 C C . SER A 1 87 ? 3.754 3.965 -15.075 1.00 94.56 87 SER A C 1
ATOM 704 O O . SER A 1 87 ? 4.039 3.908 -16.270 1.00 94.56 87 SER A O 1
ATOM 706 N N . GLU A 1 88 ? 3.139 5.017 -14.532 1.00 94.00 88 GLU A N 1
ATOM 707 C CA . GLU A 1 88 ? 2.717 6.213 -15.267 1.00 94.00 88 GLU A CA 1
ATOM 708 C C . GLU A 1 88 ? 3.766 7.335 -15.241 1.00 94.00 88 GLU A C 1
ATOM 710 O O . GLU A 1 88 ? 3.525 8.409 -15.793 1.00 94.00 88 GLU A O 1
ATOM 715 N N . LEU A 1 89 ? 4.931 7.098 -14.620 1.00 91.25 89 LEU A N 1
ATOM 716 C CA . LEU A 1 89 ? 6.004 8.084 -14.446 1.00 91.25 89 LEU A CA 1
ATOM 717 C C . LEU A 1 89 ? 5.502 9.373 -13.772 1.00 91.25 89 LEU A C 1
ATOM 719 O O . LEU A 1 89 ? 5.826 10.490 -14.177 1.00 91.25 89 LEU A O 1
ATOM 723 N N . GLN A 1 90 ? 4.687 9.229 -12.729 1.00 90.50 90 GLN A N 1
ATOM 724 C CA . GLN A 1 90 ? 4.097 10.343 -11.991 1.00 90.50 90 GLN A CA 1
ATOM 725 C C . GLN A 1 90 ? 4.794 10.594 -10.651 1.00 90.50 90 GLN A C 1
ATOM 727 O O . GLN A 1 90 ? 5.588 9.793 -10.154 1.00 90.50 90 GLN A O 1
ATOM 732 N N . GLY A 1 91 ? 4.513 11.765 -10.069 1.00 86.31 91 GLY A N 1
ATOM 733 C CA . GLY A 1 91 ? 4.996 12.143 -8.742 1.00 86.31 91 GLY A CA 1
ATOM 734 C C . GLY A 1 91 ? 6.514 12.014 -8.606 1.00 86.31 91 GLY A C 1
ATOM 735 O O . GLY A 1 91 ? 7.275 12.649 -9.339 1.00 86.31 91 GLY A O 1
ATOM 736 N N . SER A 1 92 ? 6.947 11.172 -7.665 1.00 85.50 92 SER A N 1
ATOM 737 C CA . SER A 1 92 ? 8.368 10.910 -7.385 1.00 85.50 92 SER A CA 1
ATOM 738 C C . SER A 1 92 ? 9.079 10.023 -8.424 1.00 85.50 92 SER A C 1
ATOM 740 O O . SER A 1 92 ? 10.299 9.849 -8.346 1.00 85.50 92 SER A O 1
ATOM 742 N N . PHE A 1 93 ? 8.350 9.473 -9.402 1.00 88.81 93 PHE A N 1
ATOM 743 C CA . PHE A 1 93 ? 8.835 8.482 -10.371 1.00 88.81 93 PHE A CA 1
ATOM 744 C C . PHE A 1 93 ? 8.965 9.007 -11.810 1.00 88.81 93 PHE A C 1
ATOM 746 O O . PHE A 1 93 ? 9.167 8.216 -12.722 1.00 88.81 93 PHE A O 1
ATOM 753 N N . LYS A 1 94 ? 8.914 10.327 -12.027 1.00 89.88 94 LYS A N 1
ATOM 754 C CA . LYS A 1 94 ? 9.024 10.945 -13.367 1.00 89.88 94 LYS A CA 1
ATOM 755 C C . LYS A 1 94 ? 10.285 10.570 -14.148 1.00 89.88 94 LYS A C 1
ATOM 757 O O . LYS A 1 94 ? 10.248 10.476 -15.366 1.00 89.88 94 LYS A O 1
ATOM 762 N N . GLU A 1 95 ? 11.390 10.369 -13.440 1.00 90.81 95 GLU A N 1
ATOM 763 C CA . GLU A 1 95 ? 12.711 10.073 -14.014 1.00 90.81 95 GLU A CA 1
ATOM 764 C C . GLU A 1 95 ? 13.059 8.578 -13.943 1.00 90.81 95 GLU A C 1
ATOM 766 O O . GLU A 1 95 ? 14.230 8.197 -13.971 1.00 90.81 95 GLU A O 1
ATOM 771 N N . LEU A 1 96 ? 12.055 7.716 -13.761 1.00 92.50 96 LEU A N 1
ATOM 772 C CA . LEU A 1 96 ? 12.284 6.283 -13.662 1.00 92.50 96 LEU A CA 1
ATOM 773 C C . LEU A 1 96 ? 12.696 5.709 -15.021 1.00 92.50 96 LEU A C 1
ATOM 775 O O . LEU A 1 96 ? 12.131 6.056 -16.057 1.00 92.50 96 LEU A O 1
ATOM 779 N N . ASP A 1 97 ? 13.672 4.807 -14.994 1.00 93.62 97 ASP A N 1
ATOM 780 C CA . ASP A 1 97 ? 14.098 4.049 -16.161 1.00 93.62 97 ASP A CA 1
ATOM 781 C C . ASP A 1 97 ? 12.887 3.344 -16.820 1.00 93.62 97 ASP A C 1
ATOM 783 O O . ASP A 1 97 ? 12.083 2.717 -16.112 1.00 93.62 97 ASP A O 1
ATOM 787 N N . PRO A 1 98 ? 12.730 3.431 -18.156 1.00 93.38 98 PRO A N 1
ATOM 788 C CA . PRO A 1 98 ? 11.567 2.887 -18.856 1.00 93.38 98 PRO A CA 1
ATOM 789 C C . PRO A 1 98 ? 11.347 1.385 -18.650 1.00 93.38 98 PRO A C 1
ATOM 791 O O . PRO A 1 98 ? 10.197 0.947 -18.565 1.00 93.38 98 PRO A O 1
ATOM 794 N N . ASP A 1 99 ? 12.415 0.588 -18.529 1.00 94.06 99 ASP A N 1
ATOM 795 C CA . ASP A 1 99 ? 12.281 -0.850 -18.284 1.00 94.06 99 ASP A CA 1
ATOM 796 C C . ASP A 1 99 ? 11.731 -1.099 -16.878 1.00 94.06 99 ASP A C 1
ATOM 798 O O . ASP A 1 99 ? 10.893 -1.982 -16.679 1.00 94.06 99 ASP A O 1
ATOM 802 N N . ILE A 1 100 ? 12.179 -0.311 -15.892 1.00 94.44 100 ILE A N 1
ATOM 803 C CA . ILE A 1 100 ? 11.663 -0.396 -14.522 1.00 94.44 100 ILE A CA 1
ATOM 804 C C . ILE A 1 100 ? 10.185 0.007 -14.503 1.00 94.44 100 ILE A C 1
ATOM 806 O O . ILE A 1 100 ? 9.372 -0.713 -13.924 1.00 94.44 100 ILE A O 1
ATOM 810 N N . ALA A 1 101 ? 9.804 1.099 -15.171 1.00 95.19 101 ALA A N 1
ATOM 811 C CA . ALA A 1 101 ? 8.402 1.508 -15.286 1.00 95.19 101 ALA A CA 1
ATOM 812 C C . ALA A 1 101 ? 7.537 0.416 -15.946 1.00 95.19 101 ALA A C 1
ATOM 814 O O . ALA A 1 101 ? 6.444 0.102 -15.464 1.00 95.19 101 ALA A O 1
ATOM 815 N N . SER A 1 102 ? 8.049 -0.241 -16.994 1.00 95.69 102 SER A N 1
ATOM 816 C CA . SER A 1 102 ? 7.376 -1.388 -17.614 1.00 95.69 102 SER A CA 1
ATOM 817 C C . SER A 1 102 ? 7.237 -2.566 -16.647 1.00 95.69 102 SER A C 1
ATOM 819 O O . SER A 1 102 ? 6.188 -3.209 -16.612 1.00 95.69 102 SER A O 1
ATOM 821 N N . ALA A 1 103 ? 8.255 -2.848 -15.831 1.00 95.81 103 ALA A N 1
ATOM 822 C CA . ALA A 1 103 ? 8.177 -3.902 -14.825 1.00 95.81 103 ALA A CA 1
ATOM 823 C C . ALA A 1 103 ? 7.111 -3.588 -13.761 1.00 95.81 103 ALA A C 1
ATOM 825 O O . ALA A 1 103 ? 6.353 -4.478 -13.373 1.00 95.81 103 ALA A O 1
ATOM 826 N N . LEU A 1 104 ? 6.983 -2.323 -13.341 1.00 95.69 104 LEU A N 1
ATOM 827 C CA . LEU A 1 104 ? 5.916 -1.888 -12.431 1.00 95.69 104 LEU A CA 1
ATOM 828 C C . LEU A 1 104 ? 4.532 -2.038 -13.055 1.00 95.69 104 LEU A C 1
ATOM 830 O O . LEU A 1 104 ? 3.609 -2.473 -12.372 1.00 95.69 104 LEU A O 1
ATOM 834 N N . LYS A 1 105 ? 4.392 -1.770 -14.356 1.00 96.12 105 LYS A N 1
ATOM 835 C CA . LYS A 1 105 ? 3.144 -2.003 -15.092 1.00 96.12 105 LYS A CA 1
ATOM 836 C C . LYS A 1 105 ? 2.739 -3.480 -15.097 1.00 96.12 105 LYS A C 1
ATOM 838 O O . LYS A 1 105 ? 1.568 -3.798 -14.892 1.00 96.12 105 LYS A O 1
ATOM 843 N N . GLU A 1 106 ? 3.685 -4.398 -15.292 1.00 96.06 106 GLU A N 1
ATOM 844 C CA . GLU A 1 106 ? 3.411 -5.837 -15.151 1.00 96.06 106 GLU A CA 1
ATOM 845 C C . GLU A 1 106 ? 3.097 -6.216 -13.694 1.00 96.06 106 GLU A C 1
ATOM 847 O O . GLU A 1 106 ? 2.187 -7.010 -13.433 1.00 96.06 106 GLU A O 1
ATOM 852 N N . GLY A 1 107 ? 3.779 -5.589 -12.731 1.00 94.44 107 GLY A N 1
ATOM 853 C CA . GLY A 1 107 ? 3.461 -5.685 -11.307 1.00 94.44 107 GLY A CA 1
ATOM 854 C C . GLY A 1 107 ? 2.024 -5.258 -10.992 1.00 94.44 107 GLY A C 1
ATOM 855 O O . GLY A 1 107 ? 1.329 -5.961 -10.260 1.00 94.44 107 GLY A O 1
ATOM 856 N N . LEU A 1 108 ? 1.542 -4.174 -11.606 1.00 95.38 108 LEU A N 1
ATOM 857 C CA . LEU A 1 108 ? 0.180 -3.663 -11.451 1.00 95.38 108 LEU A CA 1
ATOM 858 C C . LEU A 1 108 ? -0.868 -4.656 -11.970 1.00 95.38 108 LEU A C 1
ATOM 860 O O . LEU A 1 108 ? -1.880 -4.887 -11.312 1.00 95.38 108 LEU A O 1
ATOM 864 N N . LYS A 1 109 ? -0.616 -5.333 -13.098 1.00 95.06 109 LYS A N 1
ATOM 865 C CA . LYS A 1 109 ? -1.508 -6.409 -13.574 1.00 95.06 109 LYS A CA 1
ATOM 866 C C . LYS A 1 109 ? -1.599 -7.553 -12.566 1.00 95.06 109 LYS A C 1
ATOM 868 O O . LYS A 1 109 ? -2.677 -8.098 -12.327 1.00 95.06 109 LYS A O 1
ATOM 873 N N . LYS A 1 110 ? -0.465 -7.923 -11.964 1.00 92.62 110 LYS A N 1
ATOM 874 C CA . LYS A 1 110 ? -0.419 -8.968 -10.937 1.00 92.62 110 LYS A CA 1
ATOM 875 C C . LYS A 1 110 ? -1.142 -8.528 -9.666 1.00 92.62 110 LYS A C 1
ATOM 877 O O . LYS A 1 110 ? -1.873 -9.333 -9.097 1.00 92.62 110 LYS A O 1
ATOM 882 N N . TYR A 1 111 ? -0.982 -7.270 -9.263 1.00 93.56 111 TYR A N 1
ATOM 883 C CA . TYR A 1 111 ? -1.747 -6.660 -8.179 1.00 93.56 111 TYR A CA 1
ATOM 884 C C . TYR A 1 111 ? -3.253 -6.797 -8.422 1.00 93.56 111 TYR A C 1
ATOM 886 O O . TYR A 1 111 ? -3.935 -7.371 -7.578 1.00 93.56 111 TYR A O 1
ATOM 894 N N . MET A 1 112 ? -3.748 -6.378 -9.595 1.00 92.75 112 MET A N 1
ATOM 895 C CA . MET A 1 112 ? -5.180 -6.423 -9.917 1.00 92.75 112 MET A CA 1
ATOM 896 C C . MET A 1 112 ? -5.760 -7.826 -9.764 1.00 92.75 112 MET A C 1
ATOM 898 O O . MET A 1 112 ? -6.799 -7.998 -9.138 1.00 92.75 112 MET A O 1
ATOM 902 N N . LYS A 1 113 ? -5.040 -8.848 -10.245 1.00 91.81 113 LYS A N 1
ATOM 903 C CA . LYS A 1 113 ? -5.453 -10.249 -10.095 1.00 91.81 113 LYS A CA 1
ATOM 904 C C . LYS A 1 113 ? -5.667 -10.648 -8.631 1.00 91.81 113 LYS A C 1
ATOM 906 O O . LYS A 1 113 ? -6.608 -11.375 -8.338 1.00 91.81 113 LYS A O 1
ATOM 911 N N . TYR A 1 114 ? -4.775 -10.240 -7.727 1.00 86.62 114 TYR A N 1
ATOM 912 C CA . TYR A 1 114 ? -4.909 -10.581 -6.307 1.00 86.62 114 TYR A CA 1
ATOM 913 C C . TYR A 1 114 ? -5.927 -9.704 -5.587 1.00 86.62 114 TYR A C 1
ATOM 915 O O . TYR A 1 114 ? -6.604 -10.186 -4.683 1.00 86.62 114 TYR A O 1
ATOM 923 N N . TYR A 1 115 ? -6.046 -8.446 -6.003 1.00 89.25 115 TYR A N 1
ATOM 924 C CA . TYR A 1 115 ? -7.017 -7.519 -5.450 1.00 89.25 115 TYR A CA 1
ATOM 925 C C . TYR A 1 115 ? -8.453 -7.980 -5.712 1.00 89.25 115 TYR A C 1
ATOM 927 O O . TYR A 1 115 ? -9.260 -7.915 -4.795 1.00 89.25 115 TYR A O 1
ATOM 935 N N . THR A 1 116 ? -8.757 -8.564 -6.878 1.00 91.25 116 THR A N 1
ATOM 936 C CA . THR A 1 116 ? -10.090 -9.132 -7.158 1.00 91.25 116 THR A CA 1
ATOM 937 C C . THR A 1 116 ? -10.534 -10.145 -6.095 1.00 91.25 116 THR A C 1
ATOM 939 O O . THR A 1 116 ? -11.658 -10.068 -5.618 1.00 91.25 116 THR A O 1
ATOM 942 N N . PHE A 1 117 ? -9.644 -11.031 -5.630 1.00 86.25 117 PHE A N 1
ATOM 943 C CA . PHE A 1 117 ? -9.989 -11.988 -4.565 1.00 86.25 117 PHE A CA 1
ATOM 944 C C . PHE A 1 117 ? -10.258 -11.323 -3.207 1.00 86.25 117 PHE A C 1
ATOM 946 O O . PHE A 1 117 ? -10.962 -11.886 -2.370 1.00 86.25 117 PHE A O 1
ATOM 953 N N . MET A 1 118 ? -9.644 -10.165 -2.950 1.00 86.25 118 MET A N 1
ATOM 954 C CA . MET A 1 118 ? -9.896 -9.385 -1.740 1.00 86.25 118 MET A CA 1
ATOM 955 C C . MET A 1 118 ? -11.221 -8.629 -1.845 1.00 86.25 118 MET A C 1
ATOM 957 O O . MET A 1 118 ? -11.997 -8.655 -0.894 1.00 86.25 118 MET A O 1
ATOM 961 N N . ASP A 1 119 ? -11.460 -7.980 -2.983 1.00 87.81 119 ASP A N 1
ATOM 962 C CA . ASP A 1 119 ? -12.636 -7.148 -3.258 1.00 87.81 119 ASP A CA 1
ATOM 963 C C . ASP A 1 119 ? -13.941 -7.960 -3.235 1.00 87.81 119 ASP A C 1
ATOM 965 O O . ASP A 1 119 ? -14.958 -7.507 -2.722 1.00 87.81 119 ASP A O 1
ATOM 969 N N . GLU A 1 120 ? -13.889 -9.224 -3.664 1.00 89.81 120 GLU A N 1
ATOM 970 C CA . GLU A 1 120 ? -15.012 -10.168 -3.561 1.00 89.81 120 GLU A CA 1
ATOM 971 C C . GLU A 1 120 ? -15.413 -10.509 -2.109 1.00 89.81 120 GLU A C 1
ATOM 973 O O . GLU A 1 120 ? -16.476 -11.088 -1.879 1.00 89.81 120 GLU A O 1
ATOM 978 N N . SER A 1 121 ? -14.581 -10.183 -1.112 1.00 88.81 121 SER A N 1
ATOM 979 C CA . SER A 1 121 ? -14.804 -10.532 0.292 1.00 88.81 121 SER A CA 1
ATOM 980 C C . SER A 1 121 ? -15.106 -9.306 1.155 1.00 88.81 121 SER A C 1
ATOM 982 O O . SER A 1 121 ? -14.223 -8.536 1.543 1.00 88.81 121 SER A O 1
ATOM 984 N N . GLU A 1 122 ? -16.360 -9.202 1.596 1.00 90.62 122 GLU A N 1
ATOM 985 C CA . GLU A 1 122 ? -16.832 -8.154 2.516 1.00 90.62 122 GLU A CA 1
ATOM 986 C C . GLU A 1 122 ? -16.092 -8.143 3.867 1.00 90.62 122 GLU A C 1
ATOM 988 O O . GLU A 1 122 ? -16.112 -7.142 4.593 1.00 90.62 122 GLU A O 1
ATOM 993 N N . ILE A 1 123 ? -15.418 -9.244 4.222 1.00 91.50 123 ILE A N 1
ATOM 994 C CA . ILE A 1 123 ? -14.709 -9.397 5.497 1.00 91.50 123 ILE A CA 1
ATOM 995 C C . ILE A 1 123 ? -13.655 -8.303 5.656 1.00 91.50 123 ILE A C 1
ATOM 997 O O . ILE A 1 123 ? -13.561 -7.732 6.738 1.00 91.50 123 ILE A O 1
ATOM 1001 N N . TYR A 1 124 ? -12.898 -7.980 4.603 1.00 88.69 124 TYR A N 1
ATOM 1002 C CA . TYR A 1 124 ? -11.813 -6.996 4.671 1.00 88.69 124 TYR A CA 1
ATOM 1003 C C . TYR A 1 124 ? -12.325 -5.580 4.958 1.00 88.69 124 TYR A C 1
ATOM 1005 O O . TYR A 1 124 ? -11.737 -4.858 5.765 1.00 88.69 124 TYR A O 1
ATOM 1013 N N . TYR A 1 125 ? -13.453 -5.199 4.360 1.00 88.19 125 TYR A N 1
ATOM 1014 C CA . TYR A 1 125 ? -14.093 -3.910 4.620 1.00 88.19 125 TYR A CA 1
ATOM 1015 C C . TYR A 1 125 ? -14.738 -3.882 6.005 1.00 88.19 125 TYR A C 1
ATOM 1017 O O . TYR A 1 125 ? -14.589 -2.907 6.741 1.00 88.19 125 TYR A O 1
ATOM 1025 N N . THR A 1 126 ? -15.381 -4.981 6.404 1.00 89.94 126 THR A N 1
ATOM 1026 C CA . THR A 1 126 ? -16.008 -5.117 7.724 1.00 89.94 126 THR A CA 1
ATOM 1027 C C . THR A 1 126 ? -14.982 -4.944 8.842 1.00 89.94 126 THR A C 1
ATOM 1029 O O . THR A 1 126 ? -15.166 -4.123 9.739 1.00 89.94 126 THR A O 1
ATOM 1032 N N . VAL A 1 127 ? -13.861 -5.666 8.780 1.00 90.69 127 VAL A N 1
ATOM 1033 C CA . VAL A 1 127 ? -12.803 -5.573 9.798 1.00 90.69 127 VAL A CA 1
ATOM 1034 C C . VAL A 1 127 ? -12.085 -4.223 9.785 1.00 90.69 127 VAL A C 1
ATOM 1036 O O . VAL A 1 127 ? -11.694 -3.759 10.852 1.00 90.69 127 VAL A O 1
ATOM 1039 N N . LEU A 1 128 ? -11.950 -3.563 8.627 1.00 87.44 128 LEU A N 1
ATOM 1040 C CA . LEU A 1 128 ? -11.421 -2.197 8.541 1.00 87.44 128 LEU A CA 1
ATOM 1041 C C . LEU A 1 128 ? -12.343 -1.192 9.250 1.00 87.44 128 LEU A C 1
ATOM 1043 O O . LEU A 1 128 ? -11.877 -0.397 10.061 1.00 87.44 128 LEU A O 1
ATOM 1047 N N . ILE A 1 129 ? -13.652 -1.247 8.979 1.00 87.75 129 ILE A N 1
ATOM 1048 C CA . ILE A 1 129 ? -14.651 -0.352 9.587 1.00 87.75 129 ILE A CA 1
ATOM 1049 C C . ILE A 1 129 ? -14.717 -0.546 11.102 1.00 87.75 129 ILE A C 1
ATOM 1051 O O . ILE A 1 129 ? -14.963 0.416 11.835 1.00 87.75 129 ILE A O 1
ATOM 1055 N N . LEU A 1 130 ? -14.532 -1.782 11.567 1.00 88.75 130 LEU A N 1
ATOM 1056 C CA . LEU A 1 130 ? -14.576 -2.138 12.980 1.00 88.75 130 LEU A CA 1
ATOM 1057 C C . LEU A 1 130 ? -13.260 -1.875 13.721 1.00 88.75 130 LEU A C 1
ATOM 1059 O O . LEU A 1 130 ? -13.264 -1.951 14.948 1.00 88.75 130 LEU A O 1
ATOM 1063 N N . ASP A 1 131 ? -12.160 -1.546 13.034 1.00 85.44 131 ASP A N 1
ATOM 1064 C CA . ASP A 1 131 ? -10.881 -1.272 13.690 1.00 85.44 131 ASP A CA 1
ATOM 1065 C C . ASP A 1 131 ? -10.939 0.060 14.464 1.00 85.44 131 ASP A C 1
ATOM 1067 O O . ASP A 1 131 ? -11.049 1.134 13.856 1.00 85.44 131 ASP A O 1
ATOM 1071 N N . PRO A 1 132 ? -10.833 0.037 15.808 1.00 83.44 132 PRO A N 1
ATOM 1072 C CA . PRO A 1 132 ? -10.872 1.252 16.614 1.00 83.44 132 PRO A CA 1
ATOM 1073 C C . PRO A 1 132 ? -9.740 2.228 16.282 1.00 83.44 132 PRO A C 1
ATOM 1075 O O . PRO A 1 132 ? -9.907 3.427 16.481 1.00 83.44 132 PRO A O 1
ATOM 1078 N N . ARG A 1 133 ? -8.603 1.742 15.766 1.00 82.06 133 ARG A N 1
ATOM 1079 C CA . ARG A 1 133 ? -7.468 2.591 15.378 1.00 82.06 133 ARG A CA 1
ATOM 1080 C C . ARG A 1 133 ? -7.798 3.420 14.152 1.00 82.06 133 ARG A C 1
ATOM 1082 O O . ARG A 1 133 ? -7.559 4.614 14.161 1.00 82.06 133 ARG A O 1
ATOM 1089 N N . VAL A 1 134 ? -8.433 2.809 13.154 1.00 82.31 134 VAL A N 1
ATOM 1090 C CA . VAL A 1 134 ? -8.850 3.499 11.925 1.00 82.31 134 VAL A CA 1
ATOM 1091 C C . VAL A 1 134 ? -9.900 4.562 12.240 1.00 82.31 134 VAL A C 1
ATOM 1093 O O . VAL A 1 134 ? -9.813 5.688 11.756 1.00 82.31 134 VAL A O 1
ATOM 1096 N N . LYS A 1 135 ? -10.867 4.242 13.110 1.00 83.44 135 LYS A N 1
ATOM 1097 C CA . LYS A 1 135 ? -11.816 5.246 13.615 1.00 83.44 135 LYS A CA 1
ATOM 1098 C C . LYS A 1 135 ? -11.114 6.346 14.412 1.00 83.44 135 LYS A C 1
ATOM 1100 O O . LYS A 1 135 ? -11.509 7.503 14.314 1.00 83.44 135 LYS A O 1
ATOM 1105 N N . GLY A 1 136 ? -10.091 5.989 15.185 1.00 87.00 136 GLY A N 1
ATOM 1106 C CA . GLY A 1 136 ? -9.305 6.945 15.952 1.00 87.00 136 GLY A CA 1
ATOM 1107 C C . GLY A 1 136 ? -8.533 7.921 15.066 1.00 87.00 136 GLY A C 1
ATOM 1108 O O . GLY A 1 136 ? -8.618 9.130 15.264 1.00 87.00 136 GLY A O 1
ATOM 1109 N N . ASP A 1 137 ? -7.870 7.406 14.034 1.00 85.75 137 ASP A N 1
ATOM 1110 C CA . ASP A 1 137 ? -7.156 8.204 13.037 1.00 85.75 137 ASP A CA 1
ATOM 1111 C C . ASP A 1 137 ? -8.109 9.145 12.283 1.00 85.75 137 ASP A C 1
ATOM 1113 O O . ASP A 1 137 ? -7.763 10.297 12.025 1.00 85.75 137 ASP A O 1
ATOM 1117 N N . LEU A 1 138 ? -9.334 8.693 11.979 1.00 84.94 138 LEU A N 1
ATOM 1118 C CA . LEU A 1 138 ? -10.365 9.537 11.370 1.00 84.94 138 LEU A CA 1
ATOM 1119 C C . LEU A 1 138 ? -10.752 10.709 12.284 1.00 84.94 138 LEU A C 1
ATOM 1121 O O . LEU A 1 138 ? -10.799 11.844 11.824 1.00 84.94 138 LEU A O 1
ATOM 1125 N N . ILE A 1 139 ? -10.973 10.459 13.578 1.00 86.38 139 ILE A N 1
ATOM 1126 C CA . ILE A 1 139 ? -11.281 11.519 14.555 1.00 86.38 139 ILE A CA 1
ATOM 1127 C C . ILE A 1 139 ? -10.163 12.570 14.587 1.00 86.38 139 ILE A C 1
ATOM 1129 O O . ILE A 1 139 ? -10.445 13.764 14.564 1.00 86.38 139 ILE A O 1
ATOM 1133 N N . LEU A 1 140 ? -8.897 12.142 14.593 1.00 87.88 140 LEU A N 1
ATOM 1134 C CA . LEU A 1 140 ? -7.749 13.058 14.604 1.00 87.88 140 LEU A CA 1
ATOM 1135 C C . LEU A 1 140 ? -7.592 13.859 13.311 1.00 87.88 140 LEU A C 1
ATOM 1137 O O . LEU A 1 140 ? -7.006 14.940 13.336 1.00 87.88 140 LEU A O 1
ATOM 1141 N N . LYS A 1 141 ? -8.057 13.316 12.185 1.00 87.56 141 LYS A N 1
ATOM 1142 C CA . LYS A 1 141 ? -7.984 13.979 10.883 1.00 87.56 141 LYS A CA 1
ATOM 1143 C C . LYS A 1 141 ? -9.089 15.019 10.698 1.00 87.56 141 LYS A C 1
ATOM 1145 O O . LYS A 1 141 ? -8.823 16.067 10.121 1.00 87.56 141 LYS A O 1
ATOM 1150 N N . GLU A 1 142 ? -10.304 14.718 11.151 1.00 88.44 142 GLU A N 1
ATOM 1151 C CA . GLU A 1 142 ? -11.480 15.580 10.954 1.00 88.44 142 GLU A CA 1
ATOM 1152 C C . GLU A 1 142 ? -11.573 16.716 11.984 1.00 88.44 142 GLU A C 1
ATOM 1154 O O . GLU A 1 142 ? -12.239 17.721 11.742 1.00 88.44 142 GLU A O 1
ATOM 1159 N N . LEU A 1 143 ? -10.913 16.583 13.137 1.00 89.31 143 LEU A N 1
ATOM 1160 C CA . LEU A 1 143 ? -10.860 17.643 14.140 1.00 89.31 143 LEU A CA 1
ATOM 1161 C C . LEU A 1 143 ? -9.700 18.601 13.855 1.00 89.31 143 LEU A C 1
ATOM 1163 O O . LEU A 1 143 ? -8.536 18.206 13.846 1.00 89.31 143 LEU A O 1
ATOM 1167 N N . GLU A 1 144 ? -10.022 19.884 13.681 1.00 87.31 144 GLU A N 1
ATOM 1168 C CA . GLU A 1 144 ? -9.018 20.943 13.506 1.00 87.31 144 GLU A CA 1
ATOM 1169 C C . GLU A 1 144 ? -8.118 21.083 14.747 1.00 87.31 144 GLU A C 1
ATOM 1171 O O . GLU A 1 144 ? -6.906 21.286 14.633 1.00 87.31 144 GLU A O 1
ATOM 1176 N N . ASP A 1 145 ? -8.703 20.922 15.939 1.00 93.62 145 ASP A N 1
ATOM 1177 C CA . ASP A 1 145 ? -7.986 20.907 17.211 1.00 93.62 145 ASP A CA 1
ATOM 1178 C C . ASP A 1 145 ? -7.499 19.490 17.552 1.00 93.62 145 ASP A C 1
ATOM 1180 O O . ASP A 1 145 ? -8.249 18.611 17.994 1.00 93.62 145 ASP A O 1
ATOM 1184 N N . LYS A 1 146 ? -6.191 19.286 17.379 1.00 90.00 146 LYS A N 1
ATOM 1185 C CA . LYS A 1 146 ? -5.518 18.018 17.681 1.00 90.00 146 LYS A CA 1
ATOM 1186 C C . LYS A 1 146 ? -5.527 17.674 19.168 1.00 90.00 146 LYS A C 1
ATOM 1188 O O . LYS A 1 146 ? -5.520 16.493 19.509 1.00 90.00 146 LYS A O 1
ATOM 1193 N N . GLU A 1 147 ? -5.493 18.666 20.053 1.00 92.56 147 GLU A N 1
ATOM 1194 C CA . GLU A 1 147 ? -5.508 18.430 21.497 1.00 92.56 147 GLU A CA 1
ATOM 1195 C C . GLU A 1 147 ? -6.883 17.913 21.921 1.00 92.56 147 GLU A C 1
ATOM 1197 O O . GLU A 1 147 ? -6.979 16.859 22.556 1.00 92.56 147 GLU A O 1
ATOM 1202 N N . ALA A 1 148 ? -7.950 18.566 21.451 1.00 91.50 148 ALA A N 1
ATOM 1203 C CA . ALA A 1 148 ? -9.319 18.103 21.655 1.00 91.50 148 ALA A CA 1
ATOM 1204 C C . ALA A 1 148 ? -9.543 16.685 21.099 1.00 91.50 148 ALA A C 1
ATOM 1206 O O . ALA A 1 148 ? -10.135 15.840 21.776 1.00 91.50 148 ALA A O 1
ATOM 1207 N N . GLY A 1 149 ? -9.023 16.386 19.903 1.00 91.75 149 GLY A N 1
ATOM 1208 C CA . GLY A 1 149 ? -9.107 15.045 19.319 1.00 91.75 149 GLY A CA 1
ATOM 1209 C C . GLY A 1 149 ? -8.435 13.969 20.173 1.00 91.75 149 GLY A C 1
ATOM 1210 O O . GLY A 1 149 ? -9.031 12.919 20.422 1.00 91.75 149 GLY A O 1
ATOM 1211 N N . ASN A 1 150 ? -7.239 14.244 20.697 1.00 92.56 150 ASN A N 1
ATOM 1212 C CA . ASN A 1 150 ? -6.546 13.320 21.597 1.00 92.56 150 ASN A CA 1
ATOM 1213 C C . ASN A 1 150 ? -7.311 13.098 22.912 1.00 92.56 150 ASN A C 1
ATOM 1215 O O . ASN A 1 150 ? -7.414 11.958 23.369 1.00 92.56 150 ASN A O 1
ATOM 1219 N N . LEU A 1 151 ? -7.899 14.151 23.490 1.00 94.56 151 LEU A N 1
ATOM 1220 C CA . LEU A 1 151 ? -8.717 14.042 24.704 1.00 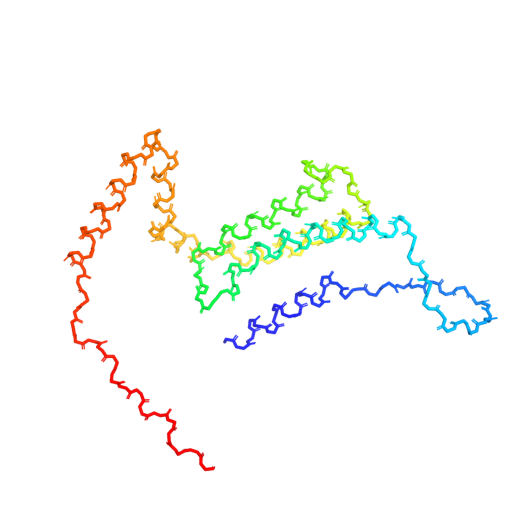94.56 151 LEU A CA 1
ATOM 1221 C C . LEU A 1 151 ? -9.958 13.167 24.484 1.00 94.56 151 LEU A C 1
ATOM 1223 O O . LEU A 1 151 ? -10.272 12.321 25.322 1.00 94.56 151 LEU A O 1
ATOM 1227 N N . ILE A 1 152 ? -10.639 13.319 23.344 1.00 91.88 152 ILE A N 1
ATOM 1228 C CA . ILE A 1 152 ? -11.800 12.492 22.980 1.00 91.88 152 ILE A CA 1
ATOM 1229 C C . ILE A 1 152 ? -11.397 11.022 22.826 1.00 91.88 152 ILE A C 1
ATOM 1231 O O . ILE A 1 152 ? -12.094 10.137 23.336 1.00 91.88 152 ILE A O 1
ATOM 1235 N N . LEU A 1 153 ? -10.273 10.746 22.155 1.00 91.19 153 LEU A N 1
ATOM 1236 C CA . LEU A 1 153 ? -9.766 9.380 22.010 1.00 91.19 153 LEU A CA 1
ATOM 1237 C C . LEU A 1 153 ? -9.444 8.751 23.359 1.00 91.19 153 LEU A C 1
ATOM 1239 O O . LEU A 1 153 ? -9.847 7.614 23.610 1.00 91.19 153 LEU A O 1
ATOM 1243 N N . GLN A 1 154 ? -8.763 9.493 24.230 1.00 92.44 154 GLN A N 1
ATOM 1244 C CA . GLN A 1 154 ? -8.404 9.014 25.557 1.00 92.44 154 GLN A CA 1
ATOM 1245 C C . GLN A 1 154 ? -9.652 8.733 26.402 1.00 92.44 154 GLN A C 1
ATOM 1247 O O . GLN A 1 154 ? -9.803 7.628 26.916 1.00 92.44 154 GLN A O 1
ATOM 1252 N N . ALA A 1 155 ? -10.603 9.668 26.459 1.00 93.31 155 ALA A N 1
ATOM 1253 C CA . ALA A 1 155 ? -11.852 9.480 27.194 1.00 93.31 155 ALA A CA 1
ATOM 1254 C C . ALA A 1 155 ? -12.668 8.283 26.672 1.00 93.31 155 ALA A C 1
ATOM 1256 O O . ALA A 1 155 ? -13.244 7.517 27.449 1.00 93.31 155 ALA A O 1
ATOM 1257 N N . THR A 1 156 ? -12.698 8.087 25.350 1.00 90.44 156 THR A N 1
ATOM 1258 C CA . THR A 1 156 ? -13.377 6.945 24.723 1.00 90.44 156 THR A CA 1
ATOM 1259 C C . THR A 1 156 ? -12.693 5.630 25.088 1.00 90.44 156 THR A C 1
ATOM 1261 O O . THR A 1 156 ? -13.364 4.672 25.473 1.00 90.44 156 THR A O 1
ATOM 1264 N N . HIS A 1 157 ? -11.362 5.583 25.003 1.00 89.38 157 HIS A N 1
ATOM 1265 C CA . HIS A 1 157 ? -10.562 4.427 25.394 1.00 89.38 157 HIS A CA 1
ATOM 1266 C C 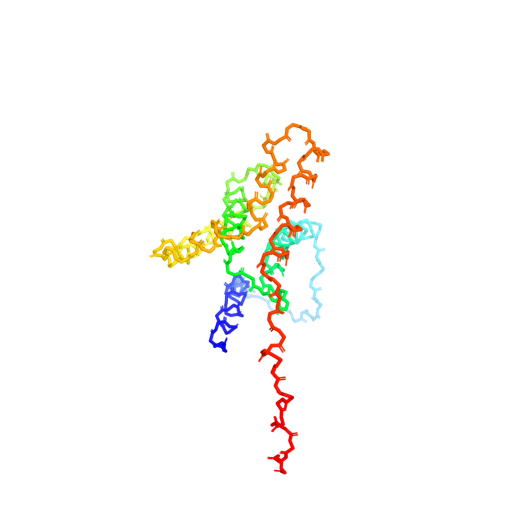. HIS A 1 157 ? -10.800 4.056 26.863 1.00 89.38 157 HIS A C 1
ATOM 1268 O O . HIS A 1 157 ? -11.100 2.900 27.162 1.00 89.38 157 HIS A O 1
ATOM 1274 N N . ASP A 1 158 ? -10.758 5.036 27.764 1.00 92.06 158 ASP A N 1
ATOM 1275 C CA . ASP A 1 158 ? -10.964 4.827 29.198 1.00 92.06 158 ASP A CA 1
ATOM 1276 C C . ASP A 1 158 ? -12.384 4.321 29.497 1.00 92.06 158 ASP A C 1
ATOM 1278 O O . ASP A 1 158 ? -12.560 3.365 30.256 1.00 92.06 158 ASP A O 1
ATOM 1282 N N . SER A 1 159 ? -13.402 4.878 28.828 1.00 91.62 159 SER A N 1
ATOM 1283 C CA . SER A 1 159 ? -14.788 4.407 28.949 1.00 91.62 159 SER A CA 1
ATOM 1284 C C . SER A 1 159 ? -14.959 2.957 28.482 1.00 91.62 159 SER A C 1
ATOM 1286 O O . SER A 1 159 ? -15.674 2.177 29.118 1.00 91.62 159 SER A O 1
ATOM 1288 N N . LEU A 1 160 ? -14.298 2.575 27.384 1.00 88.62 160 LEU A N 1
ATOM 1289 C CA . LEU A 1 160 ? -14.332 1.205 26.873 1.00 88.62 160 LEU A CA 1
ATOM 1290 C C . LEU A 1 160 ? -13.650 0.232 27.839 1.00 88.62 160 LEU A C 1
ATOM 1292 O O . LEU A 1 160 ? -14.239 -0.800 28.152 1.00 88.62 160 LEU A O 1
ATOM 1296 N N . HIS A 1 161 ? -12.467 0.565 28.363 1.00 87.00 161 HIS A N 1
ATOM 1297 C CA . HIS A 1 161 ? -11.789 -0.273 29.363 1.00 87.00 161 HIS A CA 1
ATOM 1298 C C . HIS A 1 161 ? -12.602 -0.435 30.640 1.00 87.00 161 HIS A C 1
ATOM 1300 O O . HIS A 1 161 ? -12.644 -1.527 31.203 1.00 87.00 161 HIS A O 1
ATOM 1306 N N . GLN A 1 162 ? -13.285 0.622 31.083 1.00 90.62 162 GLN A N 1
ATOM 1307 C CA . GLN A 1 162 ? -14.150 0.558 32.256 1.00 90.62 162 GLN A CA 1
ATOM 1308 C C . GLN A 1 162 ? -15.360 -0.361 32.030 1.00 90.62 162 GLN A C 1
ATOM 1310 O O . GLN A 1 162 ? -15.714 -1.140 32.914 1.00 90.62 162 GLN A O 1
ATOM 1315 N N . LYS A 1 163 ? -16.004 -0.276 30.857 1.00 90.00 163 LYS A N 1
ATOM 1316 C CA . LYS A 1 163 ? -17.189 -1.085 30.518 1.00 90.00 163 LYS A CA 1
ATOM 1317 C C . LYS A 1 163 ? -16.856 -2.544 30.225 1.00 90.00 163 LYS A C 1
ATOM 1319 O O . LYS A 1 163 ? -17.653 -3.419 30.547 1.00 90.00 163 LYS A O 1
ATOM 1324 N N . TYR A 1 164 ? -15.699 -2.799 29.624 1.00 83.62 164 TYR A N 1
ATOM 1325 C CA . TYR A 1 164 ? -15.272 -4.122 29.173 1.00 83.62 164 TYR A CA 1
ATOM 1326 C C . TYR A 1 164 ? -14.029 -4.598 29.931 1.00 83.62 164 TYR A C 1
ATOM 1328 O O . TYR A 1 164 ? -13.062 -5.067 29.330 1.00 83.62 164 TYR A O 1
ATOM 1336 N N . LEU A 1 165 ? -14.057 -4.485 31.265 1.00 77.31 165 LEU A N 1
ATOM 1337 C CA . LEU A 1 165 ? -13.026 -5.055 32.133 1.00 77.31 165 LEU A CA 1
ATOM 1338 C C . LEU A 1 165 ? -12.786 -6.532 31.765 1.00 77.31 165 LEU A C 1
ATOM 1340 O O . LEU A 1 165 ? -13.757 -7.285 31.630 1.00 77.31 165 LEU A O 1
ATOM 1344 N N . PRO A 1 166 ? -11.525 -6.988 31.648 1.00 62.56 166 PRO A N 1
ATOM 1345 C CA . PRO A 1 166 ? -11.244 -8.400 31.449 1.00 62.56 166 PRO A CA 1
ATOM 1346 C C . PRO A 1 166 ? -11.829 -9.178 32.628 1.00 62.56 166 PRO A C 1
ATOM 1348 O O . PRO A 1 166 ? -11.369 -9.046 33.766 1.00 62.56 166 PRO A O 1
ATOM 1351 N N . THR A 1 167 ? -12.866 -9.976 32.379 1.00 59.19 167 THR A N 1
ATOM 1352 C CA . THR A 1 167 ? -13.393 -10.866 33.412 1.00 59.19 167 THR A CA 1
ATOM 1353 C C . THR A 1 167 ? -12.277 -11.850 33.748 1.00 59.19 167 THR A C 1
ATOM 1355 O O . THR A 1 167 ? -11.776 -12.564 32.884 1.00 59.19 167 THR A O 1
ATOM 1358 N N . ARG A 1 168 ? -11.839 -11.869 35.009 1.00 54.25 168 ARG A N 1
ATOM 1359 C CA . ARG A 1 168 ? -10.672 -12.628 35.495 1.00 54.25 168 ARG A CA 1
ATOM 1360 C C . ARG A 1 168 ? -10.812 -14.161 35.385 1.00 54.25 168 ARG A C 1
ATOM 1362 O O . ARG A 1 168 ? -9.981 -14.867 35.948 1.00 54.25 168 ARG A O 1
ATOM 1369 N N . SER A 1 169 ? -11.844 -14.686 34.718 1.00 52.88 169 SER A N 1
ATOM 1370 C CA . SER A 1 169 ? -12.154 -16.123 34.658 1.00 52.88 169 SER A CA 1
ATOM 1371 C C . SER A 1 169 ? -11.664 -16.845 33.397 1.00 52.88 169 SER A C 1
ATOM 1373 O O . SER A 1 169 ? -11.905 -18.041 33.281 1.00 52.88 169 SER A O 1
ATOM 1375 N N . GLU A 1 170 ? -10.957 -16.175 32.484 1.00 53.75 170 GLU A N 1
ATOM 1376 C CA . GLU A 1 170 ? -10.383 -16.803 31.278 1.00 53.75 170 GLU A CA 1
ATOM 1377 C C . GLU A 1 170 ? -8.863 -16.601 31.176 1.00 53.75 170 GLU A C 1
ATOM 1379 O O . GLU A 1 170 ? -8.312 -16.353 30.105 1.00 53.75 170 GLU A O 1
ATOM 1384 N N . LEU A 1 171 ? -8.137 -16.707 32.294 1.00 48.28 171 LEU A N 1
ATOM 1385 C CA . LEU A 1 171 ? -6.708 -17.005 32.187 1.00 48.28 171 LEU A CA 1
ATOM 1386 C C . LEU A 1 171 ? -6.585 -18.407 31.569 1.00 48.28 171 LEU A C 1
ATOM 1388 O O . LEU A 1 171 ? -7.093 -19.357 32.172 1.00 48.28 171 LEU A O 1
ATOM 1392 N N . PRO A 1 172 ? -5.911 -18.583 30.415 1.00 50.69 172 PRO A N 1
ATOM 1393 C CA . PRO A 1 172 ? -5.555 -19.914 29.965 1.00 50.69 172 PRO A CA 1
ATOM 1394 C C . PRO A 1 172 ? -4.704 -20.524 31.072 1.00 50.69 172 PRO A C 1
ATOM 1396 O O . PRO A 1 172 ? -3.673 -19.969 31.464 1.00 50.69 172 PRO A O 1
ATOM 1399 N N . THR A 1 173 ? -5.150 -21.658 31.601 1.00 51.97 173 THR A N 1
ATOM 1400 C CA . THR A 1 173 ? -4.291 -22.529 32.397 1.00 51.97 173 THR A CA 1
ATOM 1401 C C . THR A 1 173 ? -2.992 -22.723 31.604 1.00 51.97 173 THR A C 1
ATOM 1403 O O . THR A 1 173 ? -3.069 -22.880 30.380 1.00 51.97 173 THR A O 1
ATOM 1406 N N . PRO A 1 174 ? -1.801 -22.679 32.233 1.00 41.38 174 PRO A N 1
ATOM 1407 C CA . PRO A 1 174 ? -0.549 -22.875 31.514 1.00 41.38 174 PRO A CA 1
ATOM 1408 C C . PRO A 1 174 ? -0.657 -24.162 30.699 1.00 41.38 174 PRO A C 1
ATOM 1410 O O . PRO A 1 174 ? -0.870 -25.231 31.275 1.00 41.38 174 PRO A O 1
ATOM 1413 N N . CYS A 1 175 ? -0.580 -24.054 29.370 1.00 39.28 175 CYS A N 1
ATOM 1414 C CA . CYS A 1 175 ? -0.594 -25.210 28.485 1.00 39.28 175 CYS A CA 1
ATOM 1415 C C . CYS A 1 175 ? 0.617 -26.083 28.827 1.00 39.28 175 CYS A C 1
ATOM 1417 O O . CYS A 1 175 ? 1.729 -25.843 28.361 1.00 39.28 175 CYS A O 1
ATOM 1419 N N . ARG A 1 176 ? 0.399 -27.097 29.667 1.00 43.16 176 ARG A N 1
ATOM 1420 C CA . ARG A 1 176 ? 1.303 -28.230 29.853 1.00 43.16 176 ARG A CA 1
ATOM 1421 C C . ARG A 1 176 ? 1.173 -29.143 28.637 1.00 43.16 176 ARG A C 1
ATOM 1423 O O . ARG A 1 176 ? 0.540 -30.181 28.717 1.00 43.16 176 ARG A O 1
ATOM 1430 N N . TYR A 1 177 ? 1.738 -28.736 27.511 1.00 48.31 177 TYR A N 1
ATOM 1431 C CA . TYR A 1 177 ? 1.982 -29.630 26.381 1.00 48.31 177 TYR A CA 1
ATOM 1432 C C . TYR A 1 177 ? 3.282 -29.198 25.724 1.00 48.31 177 TYR A C 1
ATOM 1434 O O . TYR A 1 177 ? 3.238 -28.433 24.779 1.00 48.31 177 TYR A O 1
ATOM 1442 N N . PHE A 1 178 ? 4.411 -29.591 26.320 1.00 46.19 178 PHE A N 1
ATOM 1443 C CA . PHE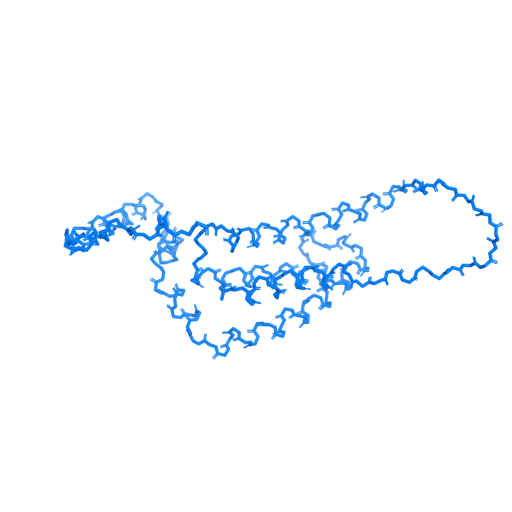 A 1 178 ? 5.721 -29.846 25.687 1.00 46.19 178 PHE A CA 1
ATOM 1444 C C . PHE A 1 178 ? 6.695 -30.400 26.750 1.00 46.19 178 PHE A C 1
ATOM 1446 O O . PHE A 1 178 ? 7.840 -29.979 26.876 1.00 46.19 178 PHE A O 1
ATOM 1453 N N . ALA A 1 179 ? 6.217 -31.342 27.558 1.00 42.03 179 ALA A N 1
ATOM 1454 C CA . ALA A 1 179 ? 7.060 -32.382 28.126 1.00 42.03 179 ALA A CA 1
ATOM 1455 C C . ALA A 1 179 ? 6.468 -33.676 27.566 1.00 42.03 179 ALA A C 1
ATOM 1457 O O . ALA A 1 179 ? 5.246 -33.788 27.529 1.00 42.03 179 ALA A O 1
ATOM 1458 N N . ASP A 1 180 ? 7.316 -34.571 27.078 1.00 42.62 180 ASP A N 1
ATOM 1459 C CA . ASP A 1 180 ? 6.974 -35.848 26.436 1.00 42.62 180 ASP A CA 1
ATOM 1460 C C . ASP A 1 180 ? 6.864 -35.792 24.905 1.00 42.62 180 ASP A C 1
ATOM 1462 O O . ASP A 1 180 ? 5.864 -36.177 24.307 1.00 42.62 180 ASP A O 1
ATOM 1466 N N . ILE A 1 181 ? 7.958 -35.380 24.258 1.00 40.12 181 ILE A N 1
ATOM 1467 C CA . ILE A 1 181 ? 8.459 -36.127 23.096 1.00 40.12 181 ILE A CA 1
ATOM 1468 C C . ILE A 1 181 ? 9.945 -36.394 23.353 1.00 40.12 181 ILE A C 1
ATOM 1470 O O . ILE A 1 181 ? 10.768 -35.479 23.316 1.00 40.12 181 ILE A O 1
ATOM 1474 N N . VAL A 1 182 ? 10.215 -37.650 23.712 1.00 49.88 182 VAL A N 1
ATOM 1475 C CA . VAL A 1 182 ? 11.521 -38.321 23.663 1.00 49.88 182 VAL A CA 1
ATOM 1476 C C . VAL A 1 182 ? 11.881 -38.586 22.207 1.00 49.88 182 VAL A C 1
ATOM 1478 O O . VAL A 1 182 ? 10.953 -38.944 21.446 1.00 49.88 182 VAL A O 1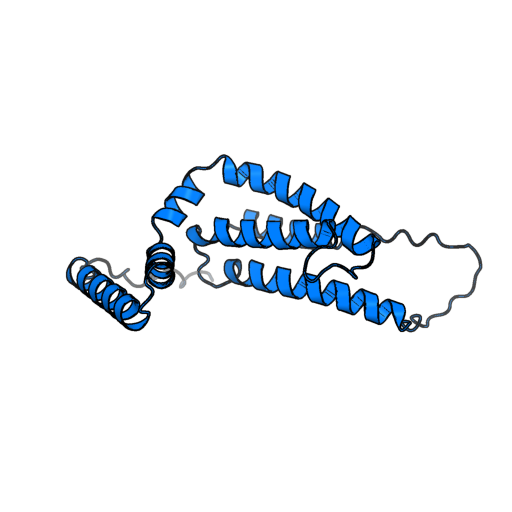
#

Sequence (182 aa):
MENIYKHYQSFAFSLFGSTAVLKGDKNGSKSTDIPSFTDSDWQRLSQIHRILTKFNELTLFVSKRRPQISLAIPVYYGLYDLLSEGSELQGSFKELDPDIASALKEGLKKYMKYYTFMDESEIYYTVLILDPRVKGDLILKELEDKEAGNLILQATHDSLHQKYLPTRSELPTPCRYFADIV

pLDDT: mean 76.16, std 21.46, range [30.23, 96.12]